Protein AF-A0A7C5WMT7-F1 (afdb_monomer)

Mean predicted aligned error: 12.06 Å

Radius of gyration: 20.24 Å; Cα contacts (8 Å, |Δi|>4): 226; chains: 1; bounding box: 67×59×37 Å

pLDDT: mean 75.95, std 19.26, range [37.72, 96.94]

Solvent-accessible surface area (backbone atoms only — not comparable to full-atom values): 8822 Å² tota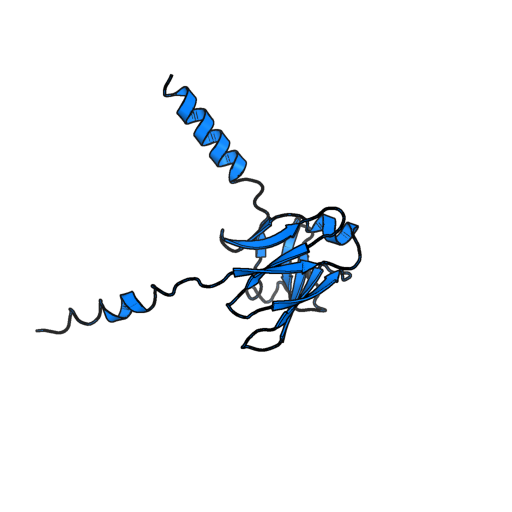l; per-residue (Å²): 143,89,84,77,75,72,66,65,63,68,61,57,69,77,78,62,72,76,82,70,56,45,78,41,71,42,62,54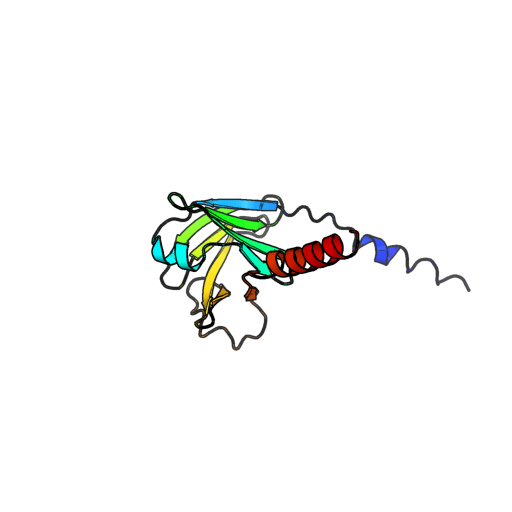,43,76,55,63,70,64,50,56,77,59,51,44,59,29,23,44,98,90,37,79,42,39,34,31,46,65,89,90,66,31,32,43,33,36,63,37,58,75,85,42,42,64,78,49,37,35,53,52,99,69,34,42,37,38,32,35,41,38,98,91,44,80,47,62,35,21,48,19,66,46,98,86,76,40,38,34,49,42,57,70,96,57,57,76,86,69,67,60,86,69,77,71,88,50,63,62,28,42,69,74,89,47,67,71,56,54,54,49,52,53,53,56,54,54,62,64,74,76,111

Sequence (147 aa):
MFAAVACAALLASACGGRDDRHYVSAPIRGDLEMVERFRGDWYYQGRLLLSVRGRWSPVLSVWAEPGDRIEDVHTVETGIQFSYVGENGVRSSVLGMRPSGMAILVRPGMDPEVNWFCGTCYPRLERTPWVRRVLMRVKWRLSRLMR

Nearest PDB structures (foldseek):
  6mj8-assembly1_B  TM=3.873E-01  e=2.715E-01  Nakaseomyces glabratus
  4bp9-assembly6_F  TM=6.212E-01  e=4.697E+00  Trypanosoma brucei
  1m27-assembly1_A  TM=3.774E-01  e=2.715E+00  Homo sapiens

Secondary structure (DSSP, 8-state):
---SSSHHHHHHSTT------EEEEEE-BS-HHHHHHH-EEEEETTEEEEEEE-SSS-EEEEEE-TT-EEEEEEEETTEEEEEEEETTEEEEEEEEE-TTS-EEEE-TT--TTTTTTTTTSS-EEEE--SHHHHHHHHHHHHHHH--

Foldseek 3Di:
DPDPPVPVVVVVVVPPDDLQWDKAKDWEDDDLVLLVLVAAFWDFPNHTAWHWDDNPTIMIIGTGDPPKYWDDWYADPFGIKTWIQDPVGIDIWGFGADPVSKTKTDHPPDHPVPPCVVPDPITIIDHPPDPVPVVVVVVVVVVVVVD

Structure (mmCIF, N/CA/C/O backbone):
data_AF-A0A7C5WMT7-F1
#
_entry.id   AF-A0A7C5WMT7-F1
#
loop_
_atom_site.group_PDB
_atom_site.id
_atom_site.type_symbol
_atom_site.label_atom_id
_atom_site.label_alt_id
_atom_site.label_comp_id
_atom_site.label_asym_id
_atom_site.label_entity_id
_atom_site.label_seq_id
_atom_site.pdbx_PDB_ins_code
_atom_site.Cartn_x
_atom_site.Cartn_y
_atom_site.Cartn_z
_atom_site.occupancy
_atom_site.B_iso_or_equiv
_atom_site.auth_seq_id
_atom_site.auth_comp_id
_atom_site.auth_asym_id
_atom_site.auth_atom_id
_atom_site.pdbx_PDB_model_num
ATOM 1 N N . MET A 1 1 ? 50.807 16.317 -20.389 1.00 41.81 1 MET A N 1
ATOM 2 C CA . MET A 1 1 ? 49.819 16.205 -19.293 1.00 41.81 1 MET A CA 1
ATOM 3 C C . MET A 1 1 ? 48.447 16.615 -19.820 1.00 41.81 1 MET A C 1
ATOM 5 O O . MET A 1 1 ? 48.123 17.788 -19.785 1.00 41.81 1 MET A O 1
ATOM 9 N N . PHE A 1 2 ? 47.663 15.680 -20.360 1.00 46.69 2 PHE A N 1
ATOM 10 C CA . PHE A 1 2 ? 46.279 15.929 -20.788 1.00 46.69 2 PHE A CA 1
ATOM 11 C C . PHE A 1 2 ? 45.457 14.668 -20.505 1.00 46.69 2 PHE A C 1
ATOM 13 O O . PHE A 1 2 ? 45.335 13.803 -21.360 1.00 46.69 2 PHE A O 1
ATOM 20 N N . ALA A 1 3 ? 44.975 14.515 -19.270 1.00 42.41 3 ALA A N 1
ATOM 21 C CA . ALA A 1 3 ? 44.148 13.365 -18.877 1.00 42.41 3 ALA A CA 1
ATOM 22 C C . ALA A 1 3 ? 43.127 13.692 -17.768 1.00 42.41 3 ALA A C 1
ATOM 24 O O . ALA A 1 3 ? 42.634 12.788 -17.107 1.00 42.41 3 ALA A O 1
ATOM 25 N N . ALA A 1 4 ? 42.804 14.970 -17.536 1.00 43.34 4 ALA A N 1
ATOM 26 C CA . ALA A 1 4 ? 41.936 15.364 -16.417 1.00 43.34 4 ALA A CA 1
ATOM 27 C C . ALA A 1 4 ? 40.536 15.862 -16.826 1.00 43.34 4 ALA A C 1
ATOM 29 O O . ALA A 1 4 ? 39.674 15.995 -15.967 1.00 43.34 4 ALA A O 1
ATOM 30 N N . VAL A 1 5 ? 40.269 16.113 -18.115 1.00 48.03 5 VAL A N 1
ATOM 31 C CA . VAL A 1 5 ? 39.012 16.774 -18.538 1.00 48.03 5 VAL A CA 1
ATOM 32 C C . VAL A 1 5 ? 37.951 15.791 -19.061 1.00 48.03 5 VAL A C 1
ATOM 34 O O . VAL A 1 5 ? 36.769 16.110 -19.072 1.00 48.03 5 VAL A O 1
ATOM 37 N N . ALA A 1 6 ? 38.323 14.556 -19.409 1.00 42.50 6 ALA A N 1
ATOM 38 C CA . ALA A 1 6 ? 37.373 13.570 -19.944 1.00 42.50 6 ALA A CA 1
ATOM 39 C C . ALA A 1 6 ? 36.566 12.812 -18.867 1.00 42.50 6 ALA A C 1
ATOM 41 O O . ALA A 1 6 ? 35.542 12.211 -19.180 1.00 42.50 6 ALA A O 1
ATOM 42 N N . CYS A 1 7 ? 36.986 12.849 -17.596 1.00 38.66 7 CYS A N 1
ATOM 43 C CA . CYS A 1 7 ? 36.352 12.051 -16.538 1.00 38.66 7 CYS A CA 1
ATOM 44 C C . CYS A 1 7 ? 35.096 12.717 -15.935 1.00 38.66 7 CYS A C 1
ATOM 46 O O . CYS A 1 7 ? 34.213 12.035 -15.425 1.00 38.66 7 CYS A O 1
ATOM 48 N N . ALA A 1 8 ? 34.963 14.045 -16.035 1.00 42.66 8 ALA A N 1
ATOM 49 C CA . ALA A 1 8 ? 33.822 14.767 -15.462 1.00 42.66 8 ALA A CA 1
ATOM 50 C C . ALA A 1 8 ? 32.550 14.697 -16.333 1.00 42.66 8 ALA A C 1
ATOM 52 O O . ALA A 1 8 ? 31.440 14.745 -15.809 1.00 42.66 8 ALA A O 1
ATOM 53 N N . ALA A 1 9 ? 32.691 14.544 -17.654 1.00 38.94 9 ALA A N 1
ATOM 54 C CA . ALA A 1 9 ? 31.553 14.510 -18.576 1.00 38.94 9 ALA A CA 1
ATOM 55 C C . ALA A 1 9 ? 30.839 13.143 -18.613 1.00 38.94 9 ALA A C 1
ATOM 57 O O . ALA A 1 9 ? 29.630 13.091 -18.821 1.00 38.94 9 ALA A O 1
ATOM 58 N N . LEU A 1 10 ? 31.559 12.044 -18.354 1.00 38.88 10 LEU A N 1
ATOM 59 C CA . LEU A 1 10 ? 30.993 10.686 -18.337 1.00 38.88 10 LEU A CA 1
ATOM 60 C C . LEU A 1 10 ? 30.225 10.351 -17.046 1.00 38.88 10 LEU A C 1
ATOM 62 O O . LEU A 1 10 ? 29.402 9.443 -17.049 1.00 38.88 10 LEU A O 1
ATOM 66 N N . LEU A 1 11 ? 30.444 11.096 -15.957 1.00 41.50 11 LEU A N 1
ATOM 67 C CA . LEU A 1 11 ? 29.706 10.921 -14.696 1.00 41.50 11 LEU A CA 1
ATOM 68 C C . LEU A 1 11 ? 28.436 11.783 -14.613 1.00 41.50 11 LEU A C 1
ATOM 70 O O . LEU A 1 11 ? 27.541 11.479 -13.827 1.00 41.50 11 LEU A O 1
ATOM 74 N N . ALA A 1 12 ? 28.317 12.831 -15.433 1.00 37.75 12 ALA A N 1
ATOM 75 C CA . ALA A 1 12 ? 27.137 13.697 -15.448 1.00 37.75 12 ALA A CA 1
ATOM 76 C C . ALA A 1 12 ? 25.935 13.071 -16.185 1.00 37.75 12 ALA A C 1
ATOM 78 O O . ALA A 1 12 ? 24.791 13.406 -15.883 1.00 37.75 12 ALA A O 1
ATOM 79 N N . SER A 1 13 ? 26.164 12.137 -17.116 1.00 40.28 13 SER A N 1
ATOM 80 C CA . SER A 1 13 ? 25.097 11.489 -17.896 1.00 40.28 13 SER A CA 1
ATOM 81 C C . SER A 1 13 ? 24.442 10.290 -17.200 1.00 40.28 13 SER A C 1
ATOM 83 O O . SER A 1 13 ? 23.360 9.878 -17.608 1.00 40.28 13 SER A O 1
ATOM 85 N N . ALA A 1 14 ? 25.030 9.763 -16.121 1.00 40.94 14 ALA A N 1
ATOM 86 C CA . ALA A 1 14 ? 24.439 8.668 -15.343 1.00 40.94 14 ALA A CA 1
ATOM 87 C C . ALA A 1 14 ? 23.396 9.140 -14.308 1.00 40.94 14 ALA A C 1
ATOM 89 O O . ALA A 1 14 ? 22.629 8.333 -13.789 1.00 40.94 14 ALA A O 1
ATOM 90 N N . CYS A 1 15 ? 23.330 10.446 -14.027 1.00 43.41 15 CYS A N 1
ATOM 91 C CA . CYS A 1 15 ? 22.455 11.029 -13.000 1.00 43.41 15 CYS A CA 1
ATOM 92 C C . CYS A 1 15 ? 21.381 11.971 -13.577 1.00 43.41 15 CYS A C 1
ATOM 94 O O . CYS A 1 15 ? 20.836 12.804 -12.856 1.00 43.41 15 CYS A O 1
ATOM 96 N N . GLY A 1 16 ? 21.088 11.851 -14.876 1.00 37.72 16 GLY A N 1
ATOM 97 C CA . GLY A 1 16 ? 20.075 12.638 -15.591 1.00 37.72 16 GLY A CA 1
ATOM 98 C C . GLY A 1 16 ? 18.890 11.814 -16.099 1.00 37.72 16 GLY A C 1
ATOM 99 O O . GLY A 1 16 ? 18.174 12.278 -16.983 1.00 37.72 16 GLY A O 1
ATOM 100 N N . GLY A 1 17 ? 18.702 10.590 -15.595 1.00 46.84 17 GLY A N 1
ATOM 101 C CA . GLY A 1 17 ? 17.556 9.757 -15.950 1.00 46.84 17 GLY A CA 1
ATOM 102 C C . GLY A 1 17 ? 16.262 10.450 -15.540 1.00 46.84 17 GLY A C 1
ATOM 103 O O . GLY A 1 17 ? 16.048 10.732 -14.360 1.00 46.84 17 GLY A O 1
ATOM 104 N N . ARG A 1 18 ? 15.419 10.766 -16.523 1.00 53.94 18 ARG A N 1
ATOM 105 C CA . ARG A 1 18 ? 14.067 11.267 -16.291 1.00 53.94 18 ARG A CA 1
ATOM 106 C C . ARG A 1 18 ? 13.336 10.232 -15.433 1.00 53.94 18 ARG A C 1
ATOM 108 O O . ARG A 1 18 ? 13.343 9.045 -15.747 1.00 53.94 18 ARG A O 1
ATOM 115 N N . ASP A 1 19 ? 12.785 10.666 -14.304 1.00 65.94 19 ASP A N 1
ATOM 116 C CA . ASP A 1 19 ? 11.996 9.793 -13.439 1.00 65.94 19 ASP A CA 1
ATOM 117 C C . ASP A 1 19 ? 10.623 9.588 -14.100 1.00 65.94 19 ASP A C 1
ATOM 119 O O . ASP A 1 19 ? 9.666 10.285 -13.774 1.00 65.94 19 ASP A O 1
ATOM 123 N N . ASP A 1 20 ? 10.550 8.682 -15.081 1.00 76.12 20 ASP A N 1
ATOM 124 C CA . ASP A 1 20 ? 9.338 8.394 -15.870 1.00 76.12 20 ASP A CA 1
ATOM 125 C C . ASP A 1 20 ? 8.317 7.530 -15.097 1.00 76.12 20 ASP A C 1
ATOM 127 O O . ASP A 1 20 ? 7.333 7.035 -15.650 1.00 76.12 20 ASP A O 1
ATOM 131 N N . ARG A 1 21 ? 8.535 7.334 -13.793 1.00 79.88 21 ARG A N 1
ATOM 132 C CA . ARG A 1 21 ? 7.622 6.588 -12.928 1.00 79.88 21 ARG A CA 1
ATOM 133 C C . ARG A 1 21 ? 6.304 7.337 -12.751 1.00 79.88 21 ARG A C 1
ATOM 135 O O . ARG A 1 21 ? 6.245 8.567 -12.737 1.00 79.88 21 ARG A O 1
ATOM 142 N N . HIS A 1 22 ? 5.231 6.573 -12.594 1.00 85.62 22 HIS A N 1
ATOM 143 C CA . HIS A 1 22 ? 3.879 7.104 -12.474 1.00 85.62 22 HIS A CA 1
ATOM 144 C C . HIS A 1 22 ? 3.086 6.355 -11.404 1.00 85.62 22 HIS A C 1
ATOM 146 O O . HIS A 1 22 ? 3.489 5.294 -10.926 1.00 85.62 22 HIS A O 1
ATOM 152 N N . TYR A 1 23 ? 1.957 6.935 -10.992 1.00 90.44 23 TYR A N 1
ATOM 153 C CA . TYR A 1 23 ? 1.032 6.248 -10.101 1.00 90.44 23 TYR A CA 1
ATOM 154 C C . TYR A 1 23 ? 0.083 5.375 -10.901 1.00 90.44 23 TYR A C 1
ATOM 156 O O . TYR A 1 23 ? -0.636 5.863 -11.773 1.00 90.44 23 TYR A O 1
ATOM 164 N N . VAL A 1 24 ? 0.044 4.104 -10.530 1.00 93.31 24 VAL A N 1
ATOM 165 C CA . VAL A 1 24 ? -0.960 3.145 -10.982 1.00 93.31 24 VAL A CA 1
ATOM 166 C C . VAL A 1 24 ? -1.927 2.873 -9.846 1.00 93.31 24 VAL A C 1
ATOM 168 O O . VAL A 1 24 ? -1.522 2.824 -8.683 1.00 93.31 24 VAL A O 1
ATOM 171 N N . SER A 1 25 ? -3.208 2.724 -10.170 1.00 94.69 25 SER A N 1
ATOM 172 C CA . SER A 1 25 ? -4.276 2.624 -9.178 1.00 94.69 25 SER A CA 1
ATOM 173 C C . SER A 1 25 ? -5.187 1.439 -9.459 1.00 94.69 25 SER A C 1
ATOM 175 O O . SER A 1 25 ? -5.541 1.190 -10.609 1.00 94.69 25 SER A O 1
ATOM 177 N N . ALA A 1 26 ? -5.612 0.746 -8.406 1.00 96.06 26 ALA A N 1
ATOM 178 C CA . ALA A 1 26 ? -6.576 -0.345 -8.494 1.00 96.06 26 ALA A CA 1
ATOM 179 C C . ALA A 1 26 ? -7.518 -0.362 -7.277 1.00 96.06 26 ALA A C 1
ATOM 181 O O . ALA A 1 26 ? -7.120 0.049 -6.178 1.00 96.06 26 ALA A O 1
ATOM 182 N N . PRO A 1 27 ? -8.779 -0.798 -7.458 1.00 96.62 27 PRO A N 1
ATOM 183 C CA . PRO A 1 27 ? -9.742 -0.880 -6.370 1.00 96.62 27 PRO A CA 1
ATOM 184 C C . PRO A 1 27 ? -9.333 -1.958 -5.365 1.00 96.62 27 PRO A C 1
ATOM 186 O O . PRO A 1 27 ? -8.932 -3.055 -5.749 1.00 96.62 27 PRO A O 1
ATOM 189 N N . ILE A 1 28 ? -9.469 -1.651 -4.076 1.00 96.94 28 ILE A N 1
ATOM 190 C CA . ILE A 1 28 ? -9.203 -2.595 -2.990 1.00 96.94 28 ILE A CA 1
ATOM 191 C C . ILE A 1 28 ? -10.484 -3.373 -2.694 1.00 96.94 28 ILE A C 1
ATOM 193 O O . ILE A 1 28 ? -11.536 -2.777 -2.456 1.00 96.94 28 ILE A O 1
ATOM 197 N N . ARG A 1 29 ? -10.388 -4.703 -2.667 1.00 95.69 29 ARG A N 1
ATOM 198 C CA . ARG A 1 29 ? -11.488 -5.604 -2.297 1.00 95.69 29 ARG A CA 1
ATOM 199 C C . ARG A 1 29 ? -11.295 -6.174 -0.888 1.00 95.69 29 ARG A C 1
ATOM 201 O O . ARG A 1 29 ? -10.169 -6.457 -0.491 1.00 95.69 29 ARG A O 1
ATOM 208 N N . GLY A 1 30 ? -12.390 -6.394 -0.161 1.00 93.62 30 GLY A N 1
ATOM 209 C CA . GLY A 1 30 ? -12.380 -7.085 1.134 1.00 93.62 30 GLY A CA 1
ATOM 210 C C . GLY A 1 30 ? -12.769 -6.202 2.321 1.00 93.62 30 GLY A C 1
ATOM 211 O O . GLY A 1 30 ? -13.704 -5.410 2.221 1.00 93.62 30 GLY A O 1
ATOM 212 N N . ASP A 1 31 ? -12.088 -6.385 3.450 1.00 94.81 31 ASP A N 1
ATOM 213 C CA . ASP A 1 31 ? -12.446 -5.809 4.749 1.00 94.81 31 ASP A CA 1
ATOM 214 C C . ASP A 1 31 ? -12.199 -4.288 4.814 1.00 94.81 31 ASP A C 1
ATOM 216 O O . ASP A 1 31 ? -11.064 -3.802 4.787 1.00 94.81 31 ASP A O 1
ATOM 220 N N . LEU A 1 32 ? -13.279 -3.516 4.951 1.00 92.88 32 LEU A N 1
ATOM 221 C CA . LEU A 1 32 ? -13.218 -2.058 5.053 1.00 92.88 32 LEU A CA 1
ATOM 222 C C . LEU A 1 32 ? -12.514 -1.569 6.325 1.00 92.88 32 LEU A C 1
ATOM 224 O O . LEU A 1 32 ? -11.877 -0.514 6.278 1.00 92.88 32 LEU A O 1
ATOM 228 N N . GLU A 1 33 ? -12.589 -2.300 7.439 1.00 93.12 33 GLU A N 1
ATOM 229 C CA . GLU A 1 33 ? -11.877 -1.926 8.664 1.00 93.12 33 GLU A CA 1
ATOM 230 C C . GLU A 1 33 ? -10.368 -2.035 8.462 1.00 93.12 33 GLU A C 1
ATOM 232 O O . GLU A 1 33 ? -9.617 -1.135 8.848 1.00 93.12 33 GLU A O 1
ATOM 237 N N . MET A 1 34 ? -9.923 -3.099 7.787 1.00 92.44 34 MET A N 1
ATOM 238 C CA . MET A 1 34 ? -8.528 -3.264 7.389 1.00 92.44 34 MET A CA 1
ATOM 239 C C . MET A 1 34 ? -8.078 -2.113 6.488 1.00 92.44 34 MET A C 1
ATOM 241 O O . MET A 1 34 ? -7.054 -1.482 6.749 1.00 92.44 34 MET A O 1
ATOM 245 N N . VAL A 1 35 ? -8.871 -1.769 5.471 1.00 94.12 35 VAL A N 1
ATOM 246 C CA . VAL A 1 35 ? -8.577 -0.636 4.582 1.00 94.12 35 VAL A CA 1
ATOM 247 C C . VAL A 1 35 ? -8.458 0.681 5.352 1.00 94.12 35 VAL A C 1
ATOM 249 O O . VAL A 1 35 ? -7.537 1.462 5.096 1.00 94.12 35 VAL A O 1
ATOM 252 N N . GLU A 1 36 ? -9.350 0.941 6.310 1.00 92.88 36 GLU A N 1
ATOM 253 C CA . GLU A 1 36 ? -9.326 2.173 7.104 1.00 92.88 36 GLU A CA 1
ATOM 254 C C . GLU A 1 36 ? -8.020 2.314 7.896 1.00 92.88 36 GLU A C 1
ATOM 256 O O . GLU A 1 36 ? -7.437 3.402 7.938 1.00 92.88 36 GLU A O 1
ATOM 261 N N . ARG A 1 37 ? -7.489 1.209 8.441 1.00 90.88 37 ARG A N 1
ATOM 262 C CA . ARG A 1 37 ? -6.199 1.204 9.158 1.00 90.88 37 ARG A CA 1
ATOM 263 C C . ARG A 1 37 ? -5.058 1.720 8.296 1.00 90.88 37 ARG A C 1
ATOM 265 O O . ARG A 1 37 ? -4.169 2.387 8.828 1.00 90.88 37 ARG A O 1
ATOM 272 N N . PHE A 1 38 ? -5.095 1.475 6.986 1.00 92.19 38 PHE A N 1
ATOM 273 C CA . PHE A 1 38 ? -4.069 1.898 6.030 1.00 92.19 38 PHE A CA 1
ATOM 274 C C . PHE A 1 38 ? -4.414 3.169 5.258 1.00 92.19 38 PHE A C 1
ATOM 276 O O . PHE A 1 38 ? -3.553 3.674 4.541 1.00 92.19 38 PHE A O 1
ATOM 283 N N . ARG A 1 39 ? -5.608 3.747 5.430 1.00 92.25 39 ARG A N 1
ATOM 284 C CA . ARG A 1 39 ? -6.017 4.956 4.704 1.00 92.25 39 ARG A CA 1
ATOM 285 C C . ARG A 1 39 ? -5.003 6.095 4.861 1.00 92.25 39 ARG A C 1
ATOM 287 O O . ARG A 1 39 ? -4.519 6.374 5.958 1.00 92.25 39 ARG A O 1
ATOM 294 N N . GLY A 1 40 ? -4.707 6.778 3.763 1.00 91.62 40 GLY A N 1
ATOM 295 C CA . GLY A 1 40 ? -3.811 7.926 3.714 1.00 91.62 40 GLY A CA 1
ATOM 296 C C . GLY A 1 40 ? -2.600 7.710 2.817 1.00 91.62 40 GLY A C 1
ATOM 297 O O . GLY A 1 40 ? -2.520 6.750 2.054 1.00 91.62 40 GLY A O 1
ATOM 298 N N . ASP A 1 41 ? -1.677 8.658 2.913 1.00 92.69 41 ASP A N 1
ATOM 299 C CA . ASP A 1 41 ? -0.478 8.732 2.088 1.00 92.69 41 ASP A CA 1
ATOM 300 C C . ASP A 1 41 ? 0.733 8.208 2.873 1.00 92.69 41 ASP A C 1
ATOM 302 O O . ASP A 1 41 ? 0.957 8.592 4.028 1.00 92.69 41 ASP A O 1
ATOM 306 N N . TRP A 1 42 ? 1.513 7.345 2.228 1.00 91.38 42 TRP A N 1
ATOM 307 C CA . TRP A 1 42 ? 2.629 6.611 2.816 1.00 91.38 42 TRP A CA 1
ATOM 308 C C . TRP A 1 42 ? 3.921 6.873 2.056 1.00 91.38 42 TRP A C 1
ATOM 310 O O . TRP A 1 42 ? 3.987 6.739 0.831 1.00 91.38 42 TRP A O 1
ATOM 320 N N . TYR A 1 43 ? 4.962 7.223 2.802 1.00 89.25 43 TYR A N 1
ATOM 321 C CA . TYR A 1 43 ? 6.191 7.768 2.250 1.00 89.25 43 TYR A CA 1
ATOM 322 C C . TYR A 1 43 ? 7.388 6.889 2.580 1.00 89.25 43 TYR A C 1
ATOM 324 O O . TYR A 1 43 ? 7.511 6.390 3.695 1.00 89.25 43 TYR A O 1
ATOM 332 N N . TYR A 1 44 ? 8.305 6.770 1.626 1.00 86.19 44 TYR A N 1
ATOM 333 C CA . TYR A 1 44 ? 9.628 6.194 1.824 1.00 86.19 44 TYR A CA 1
ATOM 334 C C . TYR A 1 44 ? 10.675 7.251 1.484 1.00 86.19 44 TYR A C 1
ATOM 336 O O . TYR A 1 44 ? 10.658 7.806 0.386 1.00 86.19 44 TYR A O 1
ATOM 344 N N . GLN A 1 45 ? 11.561 7.567 2.435 1.00 84.06 45 GLN A N 1
ATOM 345 C CA . GLN A 1 45 ? 12.635 8.557 2.248 1.00 84.06 45 GLN A CA 1
ATOM 346 C C . GLN A 1 45 ? 12.127 9.908 1.696 1.00 84.06 45 GLN A C 1
ATOM 348 O O . GLN A 1 45 ? 12.709 10.501 0.790 1.00 84.06 45 GLN A O 1
ATOM 353 N N . GLY A 1 46 ? 10.989 10.382 2.214 1.00 80.88 46 GLY A N 1
ATOM 354 C CA . GLY A 1 46 ? 10.375 11.651 1.806 1.00 80.88 46 GLY A CA 1
ATOM 355 C C . GLY A 1 46 ? 9.627 11.625 0.466 1.00 80.88 46 GLY A C 1
ATOM 356 O O . GLY A 1 46 ? 9.044 12.642 0.091 1.00 80.88 46 GLY A O 1
ATOM 357 N N . ARG A 1 47 ? 9.582 10.490 -0.243 1.00 83.69 47 ARG A N 1
ATOM 358 C CA . ARG A 1 47 ? 8.807 10.317 -1.482 1.00 83.69 47 ARG A CA 1
ATOM 359 C C . ARG A 1 47 ? 7.521 9.549 -1.207 1.00 83.69 47 ARG A C 1
ATOM 361 O O . ARG A 1 47 ? 7.549 8.550 -0.494 1.00 83.69 47 ARG A O 1
ATOM 368 N N . LEU A 1 48 ? 6.401 10.013 -1.763 1.00 87.50 48 LEU A N 1
ATOM 369 C CA . LEU A 1 48 ? 5.145 9.265 -1.717 1.00 87.50 48 LEU A CA 1
ATOM 370 C C . LEU A 1 48 ? 5.342 7.967 -2.509 1.00 87.50 48 LEU A C 1
ATOM 372 O O . LEU A 1 48 ? 5.805 8.005 -3.645 1.00 87.50 48 LEU A O 1
ATOM 376 N N . LEU A 1 49 ? 5.053 6.834 -1.877 1.00 90.19 49 LEU A N 1
ATOM 377 C CA . LEU A 1 49 ? 5.199 5.517 -2.494 1.00 90.19 49 LEU A CA 1
ATOM 378 C C . LEU A 1 49 ? 3.837 4.856 -2.689 1.00 90.19 49 LEU A C 1
ATOM 380 O O . LEU A 1 49 ? 3.590 4.240 -3.722 1.00 90.19 49 LEU A O 1
ATOM 384 N N . LEU A 1 50 ? 2.958 5.000 -1.695 1.00 92.69 50 LEU A N 1
ATOM 385 C CA . LEU A 1 50 ? 1.638 4.382 -1.678 1.00 92.69 50 LEU A CA 1
ATOM 386 C C . LEU A 1 50 ? 0.590 5.364 -1.167 1.00 92.69 50 LEU A C 1
ATOM 388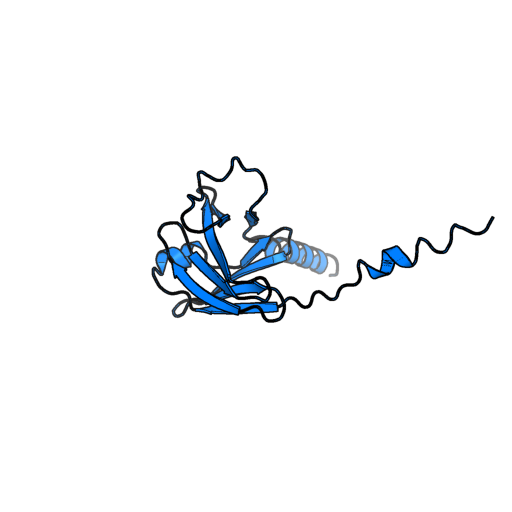 O O . LEU A 1 50 ? 0.848 6.158 -0.263 1.00 92.69 50 LEU A O 1
ATOM 392 N N . SER A 1 51 ? -0.621 5.270 -1.700 1.00 93.56 51 SER A N 1
ATOM 393 C CA . SER A 1 51 ? -1.778 6.010 -1.202 1.00 93.56 51 SER A CA 1
ATOM 394 C C . SER A 1 51 ? -3.006 5.112 -1.167 1.00 93.56 51 SER A C 1
ATOM 396 O O . SER A 1 51 ? -3.322 4.457 -2.156 1.00 93.56 51 SER A O 1
ATOM 398 N N . VAL A 1 52 ? -3.705 5.093 -0.033 1.00 94.06 52 VAL A N 1
ATOM 399 C CA . VAL A 1 52 ? -4.973 4.376 0.148 1.00 94.06 52 VAL A CA 1
ATOM 400 C C . VAL A 1 52 ? -6.070 5.410 0.368 1.00 94.06 52 VAL A C 1
ATOM 402 O O . VAL A 1 52 ? -6.078 6.110 1.384 1.00 94.06 52 VAL A O 1
ATOM 405 N N . ARG A 1 53 ? -6.988 5.553 -0.589 1.00 92.88 53 ARG A N 1
ATOM 406 C CA . ARG A 1 53 ? -8.019 6.610 -0.592 1.00 92.88 53 ARG A CA 1
ATOM 407 C C . ARG A 1 53 ? -9.391 6.055 -0.941 1.00 92.88 53 ARG A C 1
ATOM 409 O O . ARG A 1 53 ? -9.502 4.923 -1.377 1.00 92.88 53 ARG A O 1
ATOM 416 N N . GLY A 1 54 ? -10.424 6.882 -0.781 1.00 84.81 54 GLY A N 1
ATOM 417 C CA . GLY A 1 54 ? -11.813 6.513 -1.054 1.00 84.81 54 GLY A CA 1
ATOM 418 C C . GLY A 1 54 ? -12.509 5.935 0.178 1.00 84.81 54 GLY A C 1
ATOM 419 O O . GLY A 1 54 ? -11.919 5.180 0.951 1.00 84.81 54 GLY A O 1
ATOM 420 N N . ARG A 1 55 ? -13.765 6.349 0.390 1.00 78.69 55 ARG A N 1
ATOM 421 C CA . ARG A 1 55 ? -14.576 5.921 1.542 1.00 78.69 55 ARG A CA 1
ATOM 422 C C . ARG A 1 55 ? -15.400 4.671 1.244 1.00 78.69 55 ARG A C 1
ATOM 424 O O . ARG A 1 55 ? -15.367 3.733 2.022 1.00 78.69 55 ARG A O 1
ATOM 431 N N . TRP A 1 56 ? -16.110 4.680 0.119 1.00 79.06 56 TRP A N 1
ATOM 432 C CA . TRP A 1 56 ? -17.048 3.619 -0.274 1.00 79.06 56 TRP A CA 1
ATOM 433 C C . TRP A 1 56 ? -16.489 2.677 -1.341 1.00 79.06 56 TRP A C 1
ATOM 435 O O . TRP A 1 56 ? -16.878 1.522 -1.411 1.00 79.06 56 TRP A O 1
ATOM 445 N N . SER A 1 57 ? -15.559 3.176 -2.154 1.00 88.00 57 SER A N 1
ATOM 446 C CA . SER A 1 57 ? -14.828 2.404 -3.156 1.00 88.00 57 SER A CA 1
ATOM 447 C C . SER A 1 57 ? -13.345 2.709 -2.975 1.00 88.00 57 SER A C 1
ATOM 449 O O . SER A 1 57 ? -12.837 3.649 -3.595 1.00 88.00 57 SER A O 1
ATOM 451 N N . PRO A 1 58 ? -12.675 2.032 -2.030 1.00 93.88 58 PRO A N 1
ATOM 452 C CA . PRO A 1 58 ? -11.296 2.335 -1.718 1.00 93.88 58 PRO A CA 1
ATOM 453 C C . PRO A 1 58 ? -10.359 1.918 -2.855 1.00 93.88 58 PRO A C 1
ATOM 455 O O . PRO A 1 58 ? -10.582 0.923 -3.538 1.00 93.88 58 PRO A O 1
ATOM 458 N N . VAL A 1 59 ? -9.301 2.694 -3.055 1.00 96.12 59 VAL A N 1
ATOM 459 C CA . VAL A 1 59 ? -8.321 2.524 -4.128 1.00 96.12 59 VAL A CA 1
ATOM 460 C C . VAL A 1 59 ? -6.925 2.583 -3.528 1.00 96.12 59 VAL A C 1
ATOM 462 O O . VAL A 1 59 ? -6.619 3.492 -2.749 1.00 96.12 59 VAL A O 1
ATOM 465 N N . LEU A 1 60 ? -6.082 1.630 -3.920 1.00 95.75 60 LEU A N 1
ATOM 466 C CA . LEU A 1 60 ? -4.647 1.662 -3.681 1.00 95.75 60 LEU A CA 1
ATOM 467 C C . LEU A 1 60 ? -3.976 2.283 -4.901 1.00 95.75 60 LEU A C 1
ATOM 469 O O . LEU A 1 60 ? -4.240 1.866 -6.024 1.00 95.75 60 LEU A O 1
ATOM 473 N N . SER A 1 61 ? -3.109 3.265 -4.676 1.00 95.06 61 SER A N 1
ATOM 474 C CA . SER A 1 61 ? -2.229 3.828 -5.699 1.00 95.06 61 SER A CA 1
ATOM 475 C C . SER A 1 61 ? -0.777 3.569 -5.330 1.00 95.06 61 SER A C 1
ATOM 477 O O . SER A 1 61 ? -0.400 3.805 -4.182 1.00 95.06 61 SER A O 1
ATOM 479 N N . VAL A 1 62 ? 0.023 3.109 -6.288 1.00 91.88 62 VAL A N 1
ATOM 480 C CA . VAL A 1 62 ? 1.424 2.711 -6.100 1.00 91.88 62 VAL A CA 1
ATOM 481 C C . VAL A 1 62 ? 2.303 3.451 -7.095 1.00 91.88 62 VAL A C 1
ATOM 483 O O . VAL A 1 62 ? 1.927 3.599 -8.254 1.00 91.88 62 VAL A O 1
ATOM 486 N N . TRP A 1 63 ? 3.466 3.916 -6.646 1.00 89.62 63 TRP A N 1
ATOM 487 C CA . TRP A 1 63 ? 4.510 4.445 -7.521 1.00 89.62 63 TRP A CA 1
ATOM 488 C 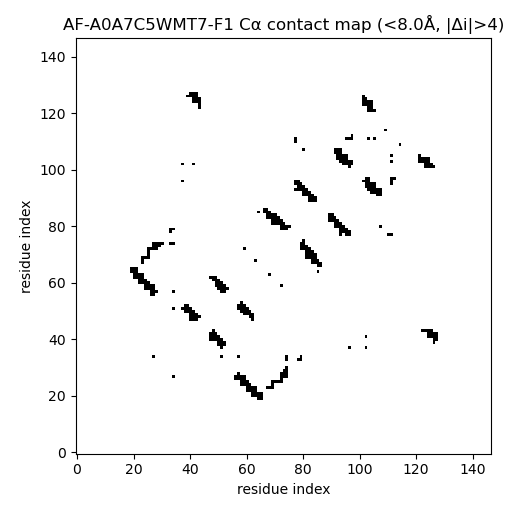C . TRP A 1 63 ? 5.201 3.297 -8.270 1.00 89.62 63 TRP A C 1
ATOM 490 O O . TRP A 1 63 ? 5.826 2.449 -7.631 1.00 89.62 63 TRP A O 1
ATOM 500 N N . ALA A 1 64 ? 5.090 3.263 -9.598 1.00 87.81 64 ALA A N 1
ATOM 501 C CA . ALA A 1 64 ? 5.541 2.144 -10.427 1.00 87.81 64 ALA A CA 1
ATOM 502 C C . ALA A 1 64 ? 6.318 2.595 -11.677 1.00 87.81 64 ALA A C 1
ATOM 504 O O . ALA A 1 64 ? 6.314 3.775 -12.042 1.00 87.81 64 ALA A O 1
ATOM 505 N N . GLU A 1 65 ? 7.018 1.649 -12.307 1.00 87.81 65 GLU A N 1
ATOM 506 C CA . GLU A 1 65 ? 7.766 1.870 -13.550 1.00 87.81 65 GLU A CA 1
ATOM 507 C C . GLU A 1 65 ? 6.815 2.066 -14.749 1.00 87.81 65 GLU A C 1
ATOM 509 O O . GLU A 1 65 ? 5.649 1.665 -14.687 1.00 87.81 65 GLU A O 1
ATOM 514 N N . PRO A 1 66 ? 7.254 2.719 -15.842 1.00 85.25 66 PRO A N 1
ATOM 515 C CA . PRO A 1 66 ? 6.477 2.781 -17.079 1.00 85.25 66 PRO A CA 1
ATOM 516 C C . PRO A 1 66 ? 6.010 1.392 -17.534 1.00 85.25 66 PRO A C 1
ATOM 518 O O . PRO A 1 66 ? 6.794 0.453 -17.556 1.00 85.25 66 PRO A O 1
ATOM 521 N N . GLY A 1 67 ? 4.736 1.263 -17.909 1.00 85.75 67 GLY A N 1
ATOM 522 C CA . GLY A 1 67 ? 4.165 -0.007 -18.376 1.00 85.75 67 GLY A CA 1
ATOM 523 C C . GLY A 1 67 ? 3.747 -0.984 -17.272 1.00 85.75 67 GLY A C 1
ATOM 524 O O . GLY A 1 67 ? 2.988 -1.912 -17.561 1.00 85.75 67 GLY A O 1
ATOM 525 N N . ASP A 1 68 ? 4.152 -0.756 -16.019 1.00 90.31 68 ASP A N 1
ATOM 526 C CA . ASP A 1 68 ? 3.657 -1.539 -14.889 1.00 90.31 68 ASP A CA 1
ATOM 527 C C . ASP A 1 68 ? 2.150 -1.316 -14.697 1.00 90.31 68 ASP A C 1
ATOM 529 O O . ASP A 1 68 ? 1.612 -0.230 -14.919 1.00 90.31 68 ASP A O 1
ATOM 533 N N . ARG A 1 69 ? 1.451 -2.349 -14.226 1.00 92.56 69 ARG A N 1
ATOM 534 C CA . ARG A 1 69 ? 0.043 -2.260 -13.819 1.00 92.56 69 ARG A CA 1
ATOM 535 C C . ARG A 1 69 ? -0.223 -3.089 -12.577 1.00 92.56 69 ARG A C 1
ATOM 537 O O . ARG A 1 69 ? 0.428 -4.106 -12.350 1.00 92.56 69 ARG A O 1
ATOM 544 N N . ILE A 1 70 ? -1.219 -2.681 -11.798 1.00 93.62 70 ILE A N 1
ATOM 545 C CA . ILE A 1 70 ? -1.712 -3.479 -10.674 1.00 93.62 70 ILE A CA 1
ATOM 546 C C . ILE A 1 70 ? -2.753 -4.462 -11.206 1.00 93.62 70 ILE A C 1
ATOM 548 O O . ILE A 1 70 ? -3.716 -4.054 -11.853 1.00 93.62 70 ILE A O 1
ATOM 552 N N . GLU A 1 71 ? -2.551 -5.748 -10.946 1.00 92.19 71 GLU A N 1
ATOM 553 C CA . GLU A 1 71 ? -3.447 -6.814 -11.402 1.00 92.19 71 GLU A CA 1
ATOM 554 C C . GLU A 1 71 ? -4.527 -7.133 -10.367 1.00 92.19 71 GLU A C 1
ATOM 556 O O . GLU A 1 71 ? -5.696 -7.301 -10.710 1.00 92.19 71 GLU A O 1
ATOM 561 N N . ASP A 1 72 ? -4.150 -7.168 -9.089 1.00 91.69 72 ASP A N 1
ATOM 562 C CA . ASP A 1 72 ? -5.069 -7.467 -7.999 1.00 91.69 72 ASP A CA 1
ATOM 563 C C . ASP A 1 72 ? -4.695 -6.707 -6.726 1.00 91.69 72 ASP A C 1
ATOM 565 O O . ASP A 1 72 ? -3.511 -6.512 -6.438 1.00 91.69 72 ASP A O 1
ATOM 569 N N . VAL A 1 73 ? -5.717 -6.292 -5.972 1.00 96.50 73 VAL A N 1
ATOM 570 C CA . VAL A 1 73 ? -5.594 -5.679 -4.648 1.00 96.50 73 VAL A CA 1
ATOM 571 C C . VAL A 1 73 ? -6.724 -6.162 -3.749 1.00 96.50 73 VAL A C 1
ATOM 573 O O . VAL A 1 73 ? -7.906 -5.917 -4.015 1.00 96.50 73 VAL A O 1
ATOM 576 N N . HIS A 1 74 ? -6.364 -6.799 -2.641 1.00 96.06 74 HIS A N 1
ATOM 577 C CA . HIS A 1 74 ? -7.327 -7.288 -1.665 1.00 96.06 74 HIS A CA 1
ATOM 578 C C . HIS A 1 74 ? -6.762 -7.276 -0.244 1.00 96.06 74 HIS A C 1
ATOM 580 O O . HIS A 1 74 ? -5.551 -7.248 -0.022 1.00 96.06 74 HIS A O 1
ATOM 586 N N . THR A 1 75 ? -7.650 -7.274 0.742 1.00 95.12 75 THR A N 1
ATOM 587 C CA . THR A 1 75 ? -7.262 -7.403 2.148 1.00 95.12 75 THR A CA 1
ATOM 588 C C . THR A 1 75 ? -6.950 -8.853 2.494 1.00 95.12 75 THR A C 1
ATOM 590 O O . THR A 1 75 ? -7.676 -9.760 2.089 1.00 95.12 75 THR A O 1
ATOM 593 N N . VAL A 1 76 ? -5.923 -9.048 3.309 1.00 93.00 76 VAL A N 1
ATOM 594 C CA . VAL A 1 76 ? -5.547 -10.312 3.950 1.00 93.00 76 VAL A CA 1
ATOM 595 C C . VAL A 1 76 ? -5.437 -10.083 5.459 1.00 93.00 76 VAL A C 1
ATOM 597 O O . VAL A 1 76 ? -5.449 -8.939 5.911 1.00 93.00 76 VAL A O 1
ATOM 600 N N . GLU A 1 77 ? -5.298 -11.150 6.245 1.00 88.44 77 GLU A N 1
ATOM 601 C CA . GLU A 1 77 ? -5.201 -11.066 7.713 1.00 88.44 77 GLU A CA 1
ATOM 602 C C . GLU A 1 77 ? -4.130 -10.065 8.188 1.00 88.44 77 GLU A C 1
ATOM 604 O O . GLU A 1 77 ? -4.339 -9.317 9.140 1.00 88.44 77 GLU A O 1
ATOM 609 N N . THR A 1 78 ? -3.004 -9.994 7.472 1.00 86.06 78 THR A N 1
ATOM 610 C CA . THR A 1 78 ? -1.844 -9.173 7.839 1.00 86.06 78 THR A CA 1
ATOM 611 C C . THR A 1 78 ? -1.791 -7.794 7.169 1.00 86.06 78 THR A C 1
ATOM 613 O O . THR A 1 78 ? -0.876 -7.019 7.464 1.00 86.06 78 THR A O 1
ATOM 616 N N . GLY A 1 79 ? -2.740 -7.444 6.286 1.00 92.81 79 GLY A N 1
ATOM 617 C CA . GLY A 1 79 ? -2.757 -6.130 5.634 1.00 92.81 79 GLY A CA 1
ATOM 618 C C . GLY A 1 79 ? -3.437 -6.070 4.266 1.00 92.81 79 GLY A C 1
ATOM 619 O O . GLY A 1 79 ? -4.429 -6.746 4.010 1.00 92.81 79 GLY A O 1
ATOM 620 N N . ILE A 1 80 ? -2.915 -5.223 3.374 1.00 95.00 80 ILE A N 1
ATOM 621 C CA . ILE A 1 80 ? -3.394 -5.104 1.986 1.00 95.00 80 ILE A CA 1
ATOM 622 C C . ILE A 1 80 ? -2.381 -5.769 1.061 1.00 95.00 80 ILE A C 1
ATOM 624 O O . ILE A 1 80 ? -1.269 -5.265 0.899 1.00 95.00 80 ILE A O 1
ATOM 628 N N . GLN A 1 81 ? -2.765 -6.879 0.440 1.00 95.19 81 GLN A N 1
ATOM 629 C CA . GLN A 1 81 ? -1.965 -7.541 -0.579 1.00 95.19 81 GLN A CA 1
ATOM 630 C C . GLN A 1 81 ? -2.249 -6.930 -1.949 1.00 95.19 81 GLN A C 1
ATOM 632 O O . GLN A 1 81 ? -3.398 -6.662 -2.299 1.00 95.19 81 GLN A O 1
ATOM 637 N N . PHE A 1 82 ? -1.196 -6.734 -2.734 1.00 94.88 82 PHE A N 1
ATOM 638 C CA . PHE A 1 82 ? -1.305 -6.311 -4.119 1.00 94.88 82 PHE A CA 1
ATOM 639 C C . PHE A 1 82 ? -0.246 -6.977 -4.996 1.00 94.88 82 PHE A C 1
ATOM 641 O O . PHE A 1 82 ? 0.882 -7.232 -4.560 1.00 94.88 82 PHE A O 1
ATOM 648 N N . SER A 1 83 ? -0.620 -7.235 -6.245 1.00 93.19 83 SER A N 1
ATOM 649 C CA . SER A 1 83 ? 0.259 -7.783 -7.278 1.00 93.19 83 SER A CA 1
ATOM 650 C C . SER A 1 83 ? 0.412 -6.784 -8.412 1.00 93.19 83 SER A C 1
ATOM 652 O O . SER A 1 83 ? -0.567 -6.195 -8.871 1.00 93.19 83 SER A O 1
ATOM 654 N N . TYR A 1 84 ? 1.646 -6.597 -8.863 1.00 88.62 84 TYR A N 1
ATOM 655 C CA . TYR A 1 84 ? 2.004 -5.724 -9.967 1.00 88.62 84 TYR A CA 1
ATOM 656 C C . TYR A 1 84 ? 2.695 -6.536 -11.057 1.00 88.62 84 TYR A C 1
ATOM 658 O O . TYR A 1 84 ? 3.564 -7.367 -10.789 1.00 88.62 84 TYR A O 1
ATOM 666 N N . VAL A 1 85 ? 2.273 -6.295 -12.292 1.00 91.75 85 VAL A N 1
ATOM 667 C CA . VAL A 1 85 ? 2.807 -6.930 -13.493 1.00 91.75 85 VAL A CA 1
ATOM 668 C C . VAL A 1 85 ? 3.572 -5.869 -14.255 1.00 91.75 85 VAL A C 1
ATOM 670 O O . VAL A 1 85 ? 2.997 -4.839 -14.605 1.00 91.75 85 VAL A O 1
ATOM 673 N N . GLY A 1 86 ? 4.853 -6.136 -14.482 1.00 86.94 86 GLY A N 1
ATOM 674 C CA . GLY A 1 86 ? 5.762 -5.261 -15.209 1.00 86.94 86 GLY A CA 1
ATOM 675 C C . GLY A 1 86 ? 6.647 -6.031 -16.176 1.00 86.94 86 GLY A C 1
ATOM 676 O O . GLY A 1 86 ? 6.540 -7.254 -16.292 1.00 86.94 86 GLY A O 1
ATOM 677 N N . GLU A 1 87 ? 7.576 -5.326 -16.817 1.00 84.06 87 GLU A N 1
ATOM 678 C CA . GLU A 1 87 ? 8.559 -5.932 -17.730 1.00 84.06 87 GLU A CA 1
ATOM 679 C C . GLU A 1 87 ? 9.421 -7.002 -17.035 1.00 84.06 87 GLU A C 1
ATOM 681 O O . GLU A 1 87 ? 9.789 -8.008 -17.634 1.00 84.06 87 GLU A O 1
ATOM 686 N N . ASN A 1 88 ? 9.659 -6.833 -15.731 1.00 78.75 88 ASN A N 1
ATOM 687 C CA . ASN A 1 88 ? 10.425 -7.755 -14.887 1.00 78.75 88 ASN A CA 1
ATOM 688 C C . ASN A 1 88 ? 9.579 -8.895 -14.277 1.00 78.75 88 ASN A C 1
ATOM 690 O O . ASN A 1 88 ? 10.016 -9.563 -13.338 1.00 78.75 88 ASN A O 1
ATOM 694 N N . GLY A 1 89 ? 8.362 -9.113 -14.784 1.00 85.31 89 GLY A N 1
ATOM 695 C CA . GLY A 1 89 ? 7.452 -10.167 -14.341 1.00 85.31 89 GLY A CA 1
ATOM 696 C C . GLY A 1 89 ? 6.480 -9.747 -13.236 1.00 85.31 89 GLY A C 1
ATOM 697 O O . GLY A 1 89 ? 6.323 -8.566 -12.910 1.00 85.31 89 GLY A O 1
ATOM 698 N N . VAL A 1 90 ? 5.785 -10.743 -12.681 1.00 87.94 90 VAL A N 1
ATOM 699 C CA . VAL A 1 90 ? 4.790 -10.544 -11.621 1.00 87.94 90 VAL A CA 1
ATOM 700 C C . VAL A 1 90 ? 5.488 -10.469 -10.273 1.00 87.94 90 VAL A C 1
ATOM 702 O O . VAL A 1 90 ? 6.251 -11.357 -9.891 1.00 87.94 90 VAL A O 1
ATOM 705 N N . ARG A 1 91 ? 5.202 -9.405 -9.534 1.00 87.00 91 ARG A N 1
ATOM 706 C CA . ARG A 1 91 ? 5.725 -9.168 -8.195 1.00 87.00 91 ARG A CA 1
ATOM 707 C C . ARG A 1 91 ? 4.544 -8.924 -7.264 1.00 87.00 91 ARG A C 1
ATOM 709 O O . ARG A 1 91 ? 3.602 -8.218 -7.612 1.00 87.00 91 ARG A O 1
ATOM 716 N N . SER A 1 92 ? 4.598 -9.498 -6.071 1.00 90.06 92 SER A N 1
ATOM 717 C CA . SER A 1 92 ? 3.534 -9.362 -5.076 1.00 90.06 92 SER A CA 1
ATOM 718 C C . SER A 1 92 ? 4.095 -8.810 -3.779 1.00 90.06 92 SER A C 1
ATOM 720 O O . SER A 1 92 ? 5.236 -9.084 -3.396 1.00 90.06 92 SER A O 1
ATOM 722 N N . SER A 1 93 ? 3.307 -7.993 -3.095 1.00 90.75 93 SER A N 1
ATOM 723 C CA . SER A 1 93 ? 3.688 -7.380 -1.827 1.00 90.75 93 SER A CA 1
ATOM 724 C C . SER A 1 93 ? 2.469 -7.185 -0.940 1.00 90.75 93 SER A C 1
ATOM 726 O O . SER A 1 93 ? 1.340 -7.094 -1.416 1.00 90.75 93 SER A O 1
ATOM 728 N N . VAL A 1 94 ? 2.711 -7.122 0.362 1.00 92.81 94 VAL A N 1
ATOM 729 C CA . VAL A 1 94 ? 1.699 -6.819 1.369 1.00 92.81 94 VAL A CA 1
ATOM 730 C C . VAL A 1 94 ? 2.092 -5.527 2.061 1.00 92.81 94 VAL A C 1
ATOM 732 O O . VAL A 1 94 ? 3.205 -5.406 2.570 1.00 92.81 94 VAL A O 1
ATOM 735 N N . LEU A 1 95 ? 1.177 -4.563 2.087 1.00 92.88 95 LEU A N 1
ATOM 736 C CA . LEU A 1 95 ? 1.252 -3.408 2.967 1.00 92.88 95 LEU A CA 1
ATOM 737 C C . LEU A 1 95 ? 0.767 -3.838 4.355 1.00 92.88 95 LEU A C 1
ATOM 739 O O . LEU A 1 95 ? -0.436 -3.896 4.600 1.00 92.88 95 LEU A O 1
ATOM 743 N N . GLY A 1 96 ? 1.713 -4.182 5.227 1.00 91.25 96 GLY A N 1
ATOM 744 C CA . GLY A 1 96 ? 1.465 -4.596 6.607 1.00 91.25 96 GLY A CA 1
ATOM 745 C C . GLY A 1 96 ? 1.617 -3.443 7.598 1.00 91.25 96 GLY A C 1
ATOM 746 O O . GLY A 1 96 ? 2.246 -2.428 7.289 1.00 91.25 96 GLY A O 1
ATOM 747 N N . MET A 1 97 ? 1.049 -3.594 8.797 1.00 86.88 97 MET A N 1
ATOM 748 C CA . MET A 1 97 ? 1.134 -2.607 9.881 1.00 86.88 97 MET A CA 1
ATOM 749 C C . MET A 1 97 ? 1.927 -3.172 11.052 1.00 86.88 97 MET A C 1
ATOM 751 O O . MET A 1 97 ? 1.705 -4.301 11.472 1.00 86.88 97 MET A O 1
ATOM 755 N N . ARG A 1 98 ? 2.812 -2.358 11.623 1.00 80.31 98 ARG A N 1
ATOM 756 C CA . ARG A 1 98 ? 3.471 -2.667 12.893 1.00 80.31 98 ARG A CA 1
ATOM 757 C C . ARG A 1 98 ? 2.612 -2.207 14.072 1.00 80.31 98 ARG A C 1
ATOM 759 O O . ARG A 1 98 ? 1.937 -1.182 13.944 1.00 80.31 98 ARG A O 1
ATOM 766 N N . PRO A 1 99 ? 2.758 -2.819 15.261 1.00 77.38 99 PRO A N 1
ATOM 767 C CA . PRO A 1 99 ? 2.127 -2.331 16.492 1.00 77.38 99 PRO A CA 1
ATOM 768 C C . PRO A 1 99 ? 2.408 -0.849 16.792 1.00 77.38 99 PRO A C 1
ATOM 770 O O . PRO A 1 99 ? 1.591 -0.159 17.390 1.00 77.38 99 PRO A O 1
ATOM 773 N N . SER A 1 100 ? 3.541 -0.319 16.316 1.00 75.50 100 SER A N 1
ATOM 774 C CA . SER A 1 100 ? 3.901 1.098 16.442 1.00 75.50 100 SER A CA 1
ATOM 775 C C . SER A 1 100 ? 3.111 2.051 15.525 1.00 75.50 100 SER A C 1
ATOM 777 O O . SER A 1 100 ? 3.397 3.246 15.517 1.00 75.50 100 SER A O 1
ATOM 779 N N . GLY A 1 101 ? 2.188 1.551 14.695 1.00 79.00 101 GLY A N 1
ATOM 780 C CA . GLY A 1 101 ? 1.421 2.341 13.720 1.00 79.00 101 GLY A CA 1
ATOM 781 C C . GLY A 1 101 ? 2.185 2.709 12.440 1.00 79.00 101 GLY A C 1
ATOM 782 O O . GLY A 1 101 ? 1.756 3.587 11.691 1.00 79.00 101 GLY A O 1
ATOM 783 N N . MET A 1 102 ? 3.328 2.061 12.196 1.00 83.38 102 MET A N 1
ATOM 784 C CA . MET A 1 102 ? 4.152 2.226 10.992 1.00 83.38 102 MET A CA 1
ATOM 785 C C . MET A 1 102 ? 3.786 1.157 9.962 1.00 83.38 102 MET A C 1
ATOM 787 O O . MET A 1 102 ? 3.700 -0.013 10.333 1.00 83.38 102 MET A O 1
ATOM 791 N N . ALA A 1 103 ? 3.638 1.526 8.687 1.00 88.81 103 ALA A N 1
ATOM 792 C CA . ALA A 1 103 ? 3.414 0.542 7.634 1.00 88.81 103 ALA A CA 1
ATOM 793 C C . ALA A 1 103 ? 4.733 0.055 7.031 1.00 88.81 103 ALA A C 1
ATOM 795 O O . ALA A 1 103 ? 5.740 0.763 7.032 1.00 88.81 103 ALA A O 1
ATOM 796 N N . ILE A 1 104 ? 4.728 -1.167 6.515 1.00 87.75 104 ILE A N 1
ATOM 797 C CA . ILE A 1 104 ? 5.879 -1.797 5.870 1.00 87.75 104 ILE A CA 1
ATOM 798 C C . ILE A 1 104 ? 5.411 -2.566 4.637 1.00 87.75 104 ILE A C 1
ATOM 800 O O . ILE A 1 104 ? 4.302 -3.096 4.626 1.00 87.75 104 ILE A O 1
ATOM 804 N N . LEU A 1 105 ? 6.252 -2.644 3.609 1.00 88.94 105 LEU A N 1
ATOM 805 C CA . LEU A 1 105 ? 6.023 -3.569 2.498 1.00 88.94 105 LEU A CA 1
ATOM 806 C C . LEU A 1 105 ? 6.708 -4.896 2.787 1.00 88.94 105 LEU A C 1
ATOM 808 O O . LEU A 1 105 ? 7.912 -4.904 2.959 1.00 88.94 105 LEU A O 1
ATOM 812 N N . VAL A 1 106 ? 5.991 -6.012 2.814 1.00 85.12 106 VAL A N 1
ATOM 813 C CA . VAL A 1 106 ? 6.576 -7.350 3.022 1.00 85.12 106 VAL A CA 1
ATOM 814 C C . VAL A 1 106 ? 6.18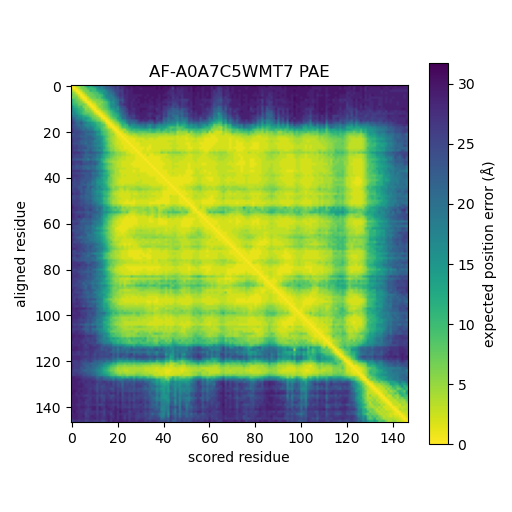6 -8.304 1.900 1.00 85.12 106 VAL A C 1
ATOM 816 O O . VAL A 1 106 ? 5.276 -8.026 1.117 1.00 85.12 106 VAL A O 1
ATOM 819 N N . ARG A 1 107 ? 6.878 -9.444 1.798 1.00 83.69 107 ARG A N 1
ATOM 820 C CA . ARG A 1 107 ? 6.453 -10.533 0.906 1.00 83.69 107 ARG A CA 1
ATOM 821 C C . ARG A 1 107 ? 5.104 -11.113 1.364 1.00 83.69 107 ARG A C 1
ATOM 823 O O . ARG A 1 107 ? 4.856 -11.164 2.569 1.00 83.69 107 ARG A O 1
ATOM 830 N N . PRO A 1 108 ? 4.266 -11.597 0.432 1.00 82.81 108 PRO A N 1
ATOM 831 C CA . PRO A 1 108 ? 3.040 -12.315 0.769 1.00 82.81 108 PRO A CA 1
ATOM 832 C C . PRO A 1 108 ? 3.284 -13.506 1.695 1.00 82.81 108 PRO A C 1
ATOM 834 O O . PRO A 1 108 ? 4.311 -14.177 1.593 1.00 82.81 108 PRO A O 1
ATOM 837 N N . GLY A 1 109 ? 2.333 -13.757 2.597 1.00 76.81 109 GLY A N 1
ATOM 838 C CA . GLY A 1 109 ? 2.388 -14.864 3.558 1.00 76.81 109 GLY A CA 1
ATOM 839 C C . GLY A 1 109 ? 3.440 -14.718 4.661 1.00 76.81 109 GLY A C 1
ATOM 840 O O . GLY A 1 109 ? 3.564 -15.607 5.496 1.00 76.81 109 GLY A O 1
ATOM 841 N N . MET A 1 110 ? 4.199 -13.619 4.686 1.00 77.94 110 MET A N 1
ATOM 842 C CA . MET A 1 110 ? 5.150 -13.349 5.759 1.00 77.94 110 MET A CA 1
ATOM 843 C C . MET A 1 110 ? 4.508 -12.521 6.866 1.00 77.94 110 MET A C 1
ATOM 845 O O . MET A 1 110 ? 3.826 -11.533 6.593 1.00 77.94 110 MET A O 1
ATOM 849 N N . ASP A 1 111 ? 4.799 -12.895 8.110 1.00 74.88 111 ASP A N 1
ATOM 850 C CA . ASP A 1 111 ? 4.405 -12.125 9.284 1.00 74.88 111 ASP A CA 1
ATOM 851 C C . ASP A 1 111 ? 5.177 -10.782 9.323 1.00 74.88 111 ASP A C 1
ATOM 853 O O . ASP A 1 111 ? 6.421 -10.784 9.362 1.00 74.88 111 ASP A O 1
ATOM 857 N N . PRO A 1 112 ? 4.471 -9.631 9.309 1.00 68.94 112 PRO A N 1
ATOM 858 C CA . PRO A 1 112 ? 5.070 -8.306 9.461 1.00 68.94 112 PRO A CA 1
ATOM 859 C C . PRO A 1 112 ? 5.923 -8.145 10.732 1.00 68.94 112 PRO A C 1
ATOM 861 O O . PRO A 1 112 ? 6.831 -7.308 10.751 1.00 68.94 112 PRO A O 1
ATOM 864 N N . GLU A 1 113 ? 5.648 -8.922 11.783 1.00 67.25 113 GLU A N 1
ATOM 865 C CA . GLU A 1 113 ? 6.333 -8.878 13.077 1.00 67.25 113 GLU A CA 1
ATOM 866 C C . GLU A 1 113 ? 7.613 -9.714 13.129 1.00 67.25 113 GLU A C 1
ATOM 868 O O . GLU A 1 113 ? 8.488 -9.408 13.934 1.00 67.25 113 GLU A O 1
ATOM 873 N N . VAL A 1 114 ? 7.763 -10.733 12.274 1.00 64.38 114 VAL A N 1
ATOM 874 C CA . VAL A 1 114 ? 8.882 -11.700 12.330 1.00 64.38 114 VAL A CA 1
ATOM 875 C C . VAL A 1 114 ? 10.034 -11.317 11.389 1.00 64.38 114 VAL A C 1
ATOM 877 O O . VAL A 1 114 ? 11.201 -11.583 11.670 1.00 64.38 114 VAL A O 1
ATOM 880 N N . ASN A 1 115 ? 9.755 -10.616 10.290 1.00 52.50 115 ASN A N 1
ATOM 881 C CA . ASN A 1 115 ? 10.712 -10.413 9.190 1.00 52.50 115 ASN A CA 1
ATOM 882 C C . ASN A 1 115 ? 11.721 -9.250 9.379 1.00 52.50 115 ASN A C 1
ATOM 884 O O . ASN A 1 115 ? 12.243 -8.686 8.416 1.00 52.50 115 ASN A O 1
ATOM 888 N N . TRP A 1 116 ? 11.993 -8.846 10.621 1.00 49.94 116 TRP A N 1
ATOM 889 C CA . TRP A 1 116 ? 12.851 -7.697 10.954 1.00 49.94 116 TRP A CA 1
ATOM 890 C C . TRP A 1 116 ? 14.340 -8.038 11.052 1.00 49.94 116 TRP A C 1
ATOM 892 O O . TRP A 1 116 ? 15.178 -7.146 10.910 1.00 49.94 116 TRP A O 1
ATOM 902 N N . PHE A 1 117 ? 14.685 -9.313 11.244 1.00 50.34 117 PHE A N 1
ATOM 903 C CA . PHE A 1 117 ? 16.078 -9.749 11.366 1.00 50.34 117 PHE A CA 1
ATOM 904 C C . PHE A 1 117 ? 16.864 -9.700 10.046 1.00 50.34 117 PHE A C 1
ATOM 906 O O . PHE A 1 117 ? 18.090 -9.684 10.078 1.00 50.34 117 PHE A O 1
ATOM 913 N N . CYS A 1 11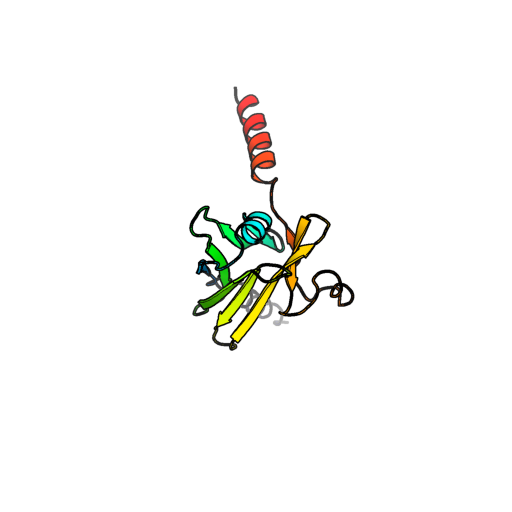8 ? 16.192 -9.565 8.895 1.00 51.66 118 CYS A N 1
ATOM 914 C CA . CYS A 1 118 ? 16.850 -9.276 7.613 1.00 51.66 118 CYS A CA 1
ATOM 915 C C . CYS A 1 118 ? 17.098 -7.771 7.370 1.00 51.66 118 CYS A C 1
ATOM 917 O O . CYS A 1 118 ? 17.441 -7.382 6.256 1.00 51.66 118 CYS A O 1
ATOM 919 N N . GLY A 1 119 ? 16.939 -6.926 8.398 1.00 39.06 119 GLY A N 1
ATOM 920 C CA . GLY A 1 119 ? 17.614 -5.630 8.554 1.00 39.06 119 GLY A CA 1
ATOM 921 C C . GLY A 1 119 ? 17.189 -4.465 7.652 1.00 39.06 119 GLY A C 1
ATOM 922 O O . GLY A 1 119 ? 17.075 -3.347 8.146 1.00 39.06 119 GLY A O 1
ATOM 923 N N . THR A 1 120 ? 16.958 -4.662 6.356 1.00 50.50 120 THR A N 1
ATOM 924 C CA . THR A 1 120 ? 16.927 -3.544 5.388 1.00 50.50 120 THR A CA 1
ATOM 925 C C . THR A 1 120 ? 16.179 -3.827 4.085 1.00 50.50 120 THR A C 1
ATOM 927 O O . THR A 1 120 ? 15.985 -2.903 3.300 1.00 50.50 120 THR A O 1
ATOM 930 N N . CYS A 1 121 ? 15.732 -5.060 3.823 1.00 59.62 121 CYS A N 1
ATOM 931 C CA . CYS A 1 121 ? 15.231 -5.428 2.490 1.00 59.62 121 CYS A CA 1
ATOM 932 C C . CYS A 1 121 ? 13.861 -4.840 2.120 1.00 59.62 121 CYS A C 1
ATOM 934 O O . CYS A 1 121 ? 13.457 -4.930 0.963 1.00 59.62 121 CYS A O 1
ATOM 936 N N . TYR A 1 122 ? 13.146 -4.254 3.079 1.00 71.19 122 TYR A N 1
ATOM 937 C CA . TYR A 1 122 ? 11.777 -3.799 2.889 1.00 71.19 122 TYR A CA 1
ATOM 938 C C . TYR A 1 122 ? 11.606 -2.341 3.312 1.00 71.19 122 TYR A C 1
ATOM 940 O O . TYR A 1 122 ? 11.995 -1.977 4.429 1.00 71.19 122 TYR A O 1
ATOM 948 N N . PRO A 1 123 ? 11.022 -1.489 2.452 1.00 80.81 123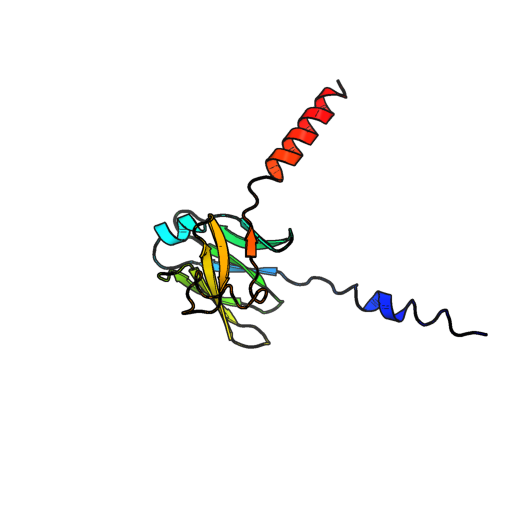 PRO A N 1
ATOM 949 C CA . PRO A 1 123 ? 10.855 -0.084 2.768 1.00 80.81 123 PRO A CA 1
ATOM 950 C C . PRO A 1 123 ? 9.879 0.082 3.939 1.00 80.81 123 PRO A C 1
ATOM 952 O O . PRO A 1 123 ? 8.743 -0.399 3.914 1.00 80.81 123 PRO A O 1
ATOM 955 N N . ARG A 1 124 ? 10.343 0.788 4.976 1.00 86.25 124 ARG A N 1
ATOM 956 C CA . ARG A 1 124 ? 9.502 1.273 6.074 1.00 86.25 124 ARG A CA 1
ATOM 957 C C . ARG A 1 124 ? 8.786 2.526 5.620 1.00 86.25 124 ARG A C 1
ATOM 959 O O . ARG A 1 124 ? 9.427 3.456 5.136 1.00 86.25 124 ARG A O 1
ATOM 966 N N . LEU A 1 125 ? 7.476 2.543 5.789 1.00 88.25 125 LEU A N 1
ATOM 967 C CA . LEU A 1 125 ? 6.637 3.611 5.300 1.00 88.25 125 LEU A CA 1
ATOM 968 C C . LEU A 1 125 ? 6.138 4.466 6.446 1.00 88.25 125 LEU A C 1
ATOM 970 O O . LEU A 1 125 ? 5.514 4.003 7.404 1.00 88.25 125 LEU A O 1
ATOM 974 N N . GLU A 1 126 ? 6.399 5.751 6.309 1.00 87.44 126 GLU A N 1
ATOM 975 C CA . GLU A 1 126 ? 5.982 6.750 7.264 1.00 87.44 126 GLU A CA 1
ATOM 976 C C . GLU A 1 126 ? 4.703 7.398 6.754 1.00 87.44 126 GLU A C 1
ATOM 978 O O . GLU A 1 126 ? 4.610 7.834 5.602 1.00 87.44 126 GLU A O 1
ATOM 983 N N . ARG A 1 127 ? 3.700 7.498 7.626 1.00 85.25 127 ARG A N 1
ATOM 984 C CA . ARG A 1 127 ? 2.674 8.516 7.431 1.00 85.25 127 ARG A CA 1
ATOM 985 C C . ARG A 1 127 ? 3.352 9.848 7.660 1.00 85.25 127 ARG A C 1
ATOM 987 O O . ARG A 1 127 ? 4.063 10.016 8.649 1.00 85.25 127 ARG A O 1
ATOM 994 N N . THR A 1 128 ? 3.061 10.820 6.809 1.00 66.50 128 THR A N 1
ATOM 995 C CA . THR A 1 128 ? 3.485 12.198 7.056 1.00 66.50 128 THR A CA 1
ATOM 996 C C . THR A 1 128 ? 2.319 13.000 7.641 1.00 66.50 128 THR A C 1
ATOM 998 O O . THR A 1 128 ? 1.605 13.659 6.889 1.00 66.50 128 THR A O 1
ATOM 1001 N N . PRO A 1 129 ? 2.094 13.032 8.973 1.00 55.81 129 PRO A N 1
ATOM 1002 C CA . PRO A 1 129 ? 1.108 13.943 9.550 1.00 55.81 129 PRO A CA 1
ATOM 1003 C C . PRO A 1 129 ? 1.586 15.412 9.662 1.00 55.81 129 PRO A C 1
ATOM 1005 O O . PRO A 1 129 ? 0.822 16.251 10.149 1.00 55.81 129 PRO A O 1
ATOM 1008 N N . TRP A 1 130 ? 2.826 15.753 9.258 1.00 46.47 130 TRP A N 1
ATOM 1009 C CA . TRP A 1 130 ? 3.554 16.921 9.803 1.00 46.47 130 TRP A CA 1
ATOM 1010 C C . TRP A 1 130 ? 4.025 18.021 8.836 1.00 46.47 130 TRP A C 1
ATOM 1012 O O . TRP A 1 130 ? 4.055 19.182 9.250 1.00 46.47 130 TRP A O 1
ATOM 1022 N N . VAL A 1 131 ? 4.328 17.753 7.561 1.00 47.38 131 VAL A N 1
ATOM 1023 C CA . VAL A 1 131 ? 4.865 18.805 6.660 1.00 47.38 131 VAL A CA 1
ATOM 1024 C C . VAL A 1 131 ? 3.851 19.937 6.436 1.00 47.38 131 VAL A C 1
ATOM 1026 O O . VAL A 1 131 ? 4.211 21.113 6.439 1.00 47.38 131 VAL A O 1
ATOM 1029 N N . ARG A 1 132 ? 2.550 19.619 6.391 1.00 48.56 132 ARG A N 1
ATOM 1030 C CA . ARG A 1 132 ? 1.480 20.625 6.284 1.00 48.56 132 ARG A CA 1
ATOM 1031 C C . ARG A 1 132 ? 1.397 21.548 7.510 1.00 48.56 132 ARG A C 1
ATOM 1033 O O . ARG A 1 132 ? 1.113 22.729 7.353 1.00 48.56 132 ARG A O 1
ATOM 1040 N N . ARG A 1 133 ? 1.670 21.050 8.724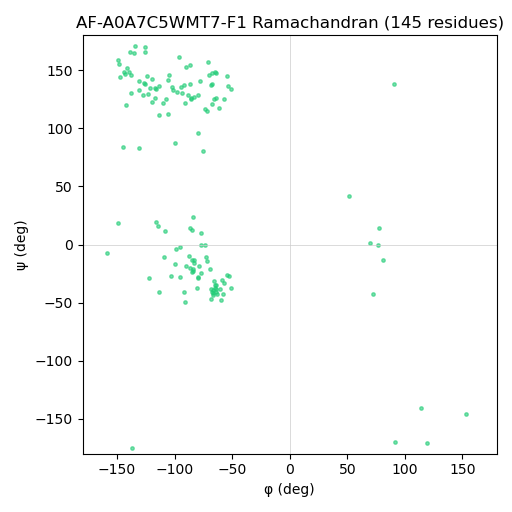 1.00 51.72 133 ARG A N 1
ATOM 1041 C CA . ARG A 1 133 ? 1.633 21.848 9.968 1.00 51.72 133 ARG A CA 1
ATOM 1042 C C . ARG A 1 133 ? 2.897 22.684 10.170 1.00 51.72 133 ARG A C 1
ATOM 1044 O O . ARG A 1 133 ? 2.792 23.826 10.616 1.00 51.72 133 ARG A O 1
ATOM 1051 N N . VAL A 1 134 ? 4.065 22.150 9.812 1.00 53.09 134 VAL A N 1
ATOM 1052 C CA . VAL A 1 134 ? 5.338 22.886 9.887 1.00 53.09 134 VAL A CA 1
ATOM 1053 C C . VAL A 1 134 ? 5.358 24.019 8.858 1.00 53.09 134 VAL A C 1
ATOM 1055 O O . VAL A 1 134 ? 5.599 25.165 9.231 1.00 53.09 134 VAL A O 1
ATOM 1058 N N . LEU A 1 135 ? 4.974 23.755 7.604 1.00 47.94 135 LEU A N 1
ATOM 1059 C CA . LEU A 1 135 ? 4.876 24.797 6.575 1.00 47.94 135 LEU A CA 1
ATOM 1060 C C . LEU A 1 135 ? 3.791 25.836 6.892 1.00 47.94 135 LEU A C 1
ATOM 1062 O O . LEU A 1 135 ? 4.024 27.025 6.690 1.00 47.94 135 LEU A O 1
ATOM 1066 N N . MET A 1 136 ? 2.641 25.438 7.455 1.00 51.19 136 MET A N 1
ATOM 1067 C CA . MET A 1 136 ? 1.627 26.405 7.903 1.00 51.19 136 MET A CA 1
ATOM 1068 C C . MET A 1 136 ? 2.121 27.303 9.049 1.00 51.19 136 MET A C 1
ATOM 1070 O O . MET A 1 136 ? 1.865 28.504 9.006 1.00 51.19 136 MET A O 1
ATOM 1074 N N . ARG A 1 137 ? 2.861 26.775 10.040 1.00 51.34 137 ARG A N 1
ATOM 1075 C CA . ARG A 1 137 ? 3.443 27.587 11.133 1.00 51.34 137 ARG A CA 1
ATOM 1076 C C . ARG A 1 137 ? 4.518 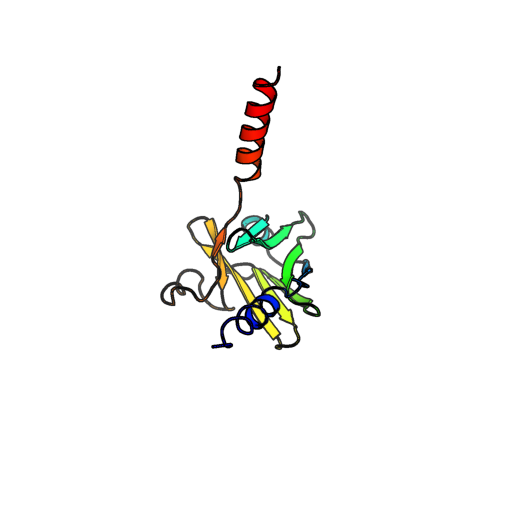28.558 10.640 1.00 51.34 137 ARG A C 1
ATOM 1078 O O . ARG A 1 137 ? 4.559 29.694 11.109 1.00 51.34 137 ARG A O 1
ATOM 1085 N N . VAL A 1 138 ? 5.362 28.134 9.697 1.00 54.22 138 VAL A N 1
ATOM 1086 C CA . VAL A 1 138 ? 6.394 28.997 9.094 1.00 54.22 138 VAL A CA 1
ATOM 1087 C C . VAL A 1 138 ? 5.748 30.115 8.269 1.00 54.22 138 VAL A C 1
ATOM 1089 O O . VAL A 1 138 ? 6.111 31.279 8.430 1.00 54.22 138 VAL A O 1
ATOM 1092 N N . LYS A 1 139 ? 4.716 29.801 7.473 1.00 52.75 139 LYS A N 1
ATOM 1093 C CA . LYS A 1 139 ? 3.969 30.790 6.676 1.00 52.75 139 LYS A CA 1
ATOM 1094 C C . LYS A 1 139 ? 3.250 31.821 7.560 1.00 52.75 139 LYS A C 1
ATOM 1096 O O . LYS A 1 139 ? 3.340 33.013 7.297 1.00 52.75 139 LYS A O 1
ATOM 1101 N N . TRP A 1 140 ? 2.623 31.380 8.657 1.00 52.66 140 TRP A N 1
ATOM 1102 C CA . TRP A 1 140 ? 1.973 32.269 9.633 1.00 52.66 140 TRP A CA 1
ATOM 1103 C C . TRP A 1 140 ? 2.946 33.215 10.354 1.00 52.66 140 TRP A C 1
ATOM 1105 O O . TRP A 1 140 ? 2.602 34.371 10.596 1.00 52.66 140 TRP A O 1
ATOM 1115 N N . ARG A 1 141 ? 4.159 32.754 10.697 1.00 57.03 141 ARG A N 1
ATOM 1116 C CA . ARG A 1 141 ? 5.184 33.616 11.316 1.00 57.03 141 ARG A CA 1
ATOM 1117 C C . ARG A 1 141 ? 5.704 34.680 10.350 1.00 57.03 141 ARG A C 1
ATOM 1119 O O . ARG A 1 141 ? 5.858 35.825 10.758 1.00 57.03 141 ARG A O 1
ATOM 1126 N N . LEU A 1 142 ? 5.917 34.329 9.082 1.00 53.91 142 LEU A N 1
ATOM 1127 C CA . LEU A 1 142 ? 6.404 35.266 8.065 1.00 53.91 142 LEU A CA 1
ATOM 1128 C C . LEU A 1 142 ? 5.370 36.349 7.721 1.00 53.91 142 LEU A C 1
ATOM 1130 O O . LEU A 1 142 ? 5.734 37.511 7.594 1.00 53.91 142 LEU A O 1
ATOM 1134 N N . SER A 1 143 ? 4.078 36.015 7.663 1.00 66.12 143 SER A N 1
ATOM 1135 C CA . SER A 1 143 ? 3.017 37.004 7.404 1.00 66.12 143 SER A CA 1
ATOM 1136 C C . SER A 1 143 ? 2.793 38.008 8.545 1.00 66.12 143 SER A C 1
ATOM 1138 O O . SER A 1 143 ? 2.243 39.077 8.300 1.00 66.12 143 SER A O 1
ATOM 1140 N N . ARG A 1 144 ? 3.206 37.687 9.781 1.00 65.62 144 ARG A N 1
ATOM 1141 C CA . ARG A 1 144 ? 3.165 38.613 10.930 1.00 65.62 144 ARG A CA 1
ATOM 1142 C C . ARG A 1 144 ? 4.368 39.552 11.012 1.00 65.62 144 ARG A C 1
ATOM 1144 O O . ARG A 1 144 ? 4.265 40.561 11.685 1.00 65.62 144 ARG A O 1
ATOM 1151 N N . LEU A 1 145 ? 5.483 39.206 10.371 1.00 60.34 145 LEU A N 1
ATOM 1152 C CA . LEU A 1 145 ? 6.698 40.029 10.330 1.00 60.34 145 LEU A CA 1
ATOM 1153 C C . LEU A 1 145 ? 6.694 41.045 9.173 1.00 60.34 145 LEU A C 1
ATOM 1155 O O . LEU A 1 145 ? 7.566 41.901 9.124 1.00 60.34 145 LEU A O 1
ATOM 1159 N N . MET A 1 146 ? 5.739 40.935 8.241 1.00 54.22 146 MET A N 1
ATOM 1160 C CA . MET A 1 146 ? 5.589 41.819 7.072 1.00 54.22 146 MET A CA 1
ATOM 1161 C C . MET A 1 146 ? 4.380 42.771 7.172 1.00 54.22 146 MET A C 1
ATOM 1163 O O . MET A 1 146 ? 3.983 43.361 6.169 1.00 54.22 146 MET A O 1
ATOM 1167 N N . ARG A 1 147 ? 3.760 42.882 8.351 1.00 53.59 147 ARG A N 1
ATOM 1168 C CA . ARG A 1 147 ? 2.773 43.914 8.701 1.00 53.59 147 ARG A CA 1
ATOM 1169 C C . ARG A 1 147 ? 3.350 44.760 9.818 1.00 53.59 147 ARG A C 1
ATOM 1171 O O . ARG A 1 147 ? 3.056 45.970 9.811 1.00 53.59 147 ARG A O 1
#